Protein AF-A0A316TNG9-F1 (afdb_monomer)

Sequence (71 aa):
MLVQIYTIISLLVFIFLVGSGSSIDGAMLKSFAVFAILIILTRISVLLIDIIREAPENRHDANTKPSAQAQ

Foldseek 3Di:
DLLVVLVVVLVVQLCVCVVVVHDNVVSNVVSVVSSVVSVVVVVVVVVVVVVVVVVPPPPPPPPDDDPPDDD

Radius of gyration: 24.21 Å; Cα contacts (8 Å, |Δi|>4): 21; chains: 1; bounding box: 48×17×73 Å

Organism: NCBI:txid2079485

pLDDT: mean 82.98, std 16.91, range [39.5, 96.31]

Secondary structure (DSSP, 8-state):
-HHHHHHHHHHHHHHHHHHTT--HHHHHHHHHHHHHHHHHHHHHHHHHHHHHHHS---SSSSSS-------

Structure (mmCIF, N/CA/C/O backbone):
data_AF-A0A316TNG9-F1
#
_entry.id   AF-A0A316TNG9-F1
#
loop_
_atom_site.group_PDB
_atom_site.id
_atom_site.type_symbol
_atom_site.label_atom_id
_atom_site.label_alt_id
_atom_site.label_comp_id
_atom_site.label_asym_id
_atom_site.label_entity_id
_atom_site.label_seq_id
_atom_site.pdbx_PDB_ins_code
_atom_site.Cartn_x
_atom_site.Cartn_y
_atom_site.Cartn_z
_atom_site.occupancy
_atom_site.B_iso_or_equiv
_atom_site.auth_seq_id
_atom_site.auth_comp_id
_atom_site.auth_asym_id
_atom_site.auth_atom_id
_atom_site.pdbx_PDB_model_num
ATOM 1 N N . MET A 1 1 ? -10.856 10.655 2.586 1.00 84.50 1 MET A N 1
ATOM 2 C CA . MET A 1 1 ? -9.572 11.089 3.179 1.00 84.50 1 MET A CA 1
ATOM 3 C C . MET A 1 1 ? -8.609 9.923 3.410 1.00 84.50 1 MET A C 1
ATOM 5 O O . MET A 1 1 ? -7.528 9.943 2.849 1.00 84.50 1 MET A O 1
ATOM 9 N N . LEU A 1 2 ? -8.991 8.866 4.140 1.00 85.69 2 LEU A N 1
ATOM 10 C CA . LEU A 1 2 ? -8.098 7.732 4.439 1.00 85.69 2 LEU A CA 1
ATOM 11 C C . LEU A 1 2 ? -7.594 6.977 3.187 1.00 85.69 2 LEU A C 1
ATOM 13 O O . LEU A 1 2 ? -6.399 6.760 3.026 1.00 85.69 2 LEU A O 1
ATOM 17 N N . VAL A 1 3 ? -8.496 6.687 2.241 1.00 86.94 3 VAL A N 1
ATOM 18 C CA . VAL A 1 3 ? -8.141 6.078 0.944 1.00 86.94 3 VAL A CA 1
ATOM 19 C C . VAL A 1 3 ? -7.158 6.951 0.158 1.00 86.94 3 VAL A C 1
ATOM 21 O O . VAL A 1 3 ? -6.201 6.427 -0.398 1.00 86.94 3 VAL A O 1
ATOM 24 N N . GLN A 1 4 ? -7.336 8.281 0.175 1.00 89.94 4 GLN A N 1
ATOM 25 C CA . GLN A 1 4 ? -6.400 9.206 -0.478 1.00 89.94 4 GLN A CA 1
ATOM 26 C C . GLN A 1 4 ? -4.997 9.110 0.129 1.00 89.94 4 GLN A C 1
ATOM 28 O O . GLN A 1 4 ? -4.025 9.127 -0.618 1.00 89.94 4 GLN A O 1
ATOM 33 N N . ILE A 1 5 ? -4.878 8.965 1.453 1.00 92.62 5 ILE A N 1
ATOM 34 C CA . ILE A 1 5 ? -3.578 8.797 2.119 1.00 92.62 5 ILE A CA 1
ATOM 35 C C . ILE A 1 5 ? -2.894 7.514 1.630 1.00 92.62 5 ILE A C 1
ATOM 37 O O . ILE A 1 5 ? -1.726 7.560 1.248 1.00 92.62 5 ILE A O 1
ATOM 41 N N . TYR A 1 6 ? -3.612 6.388 1.554 1.00 92.19 6 TYR A N 1
ATOM 42 C CA . TYR A 1 6 ? -3.043 5.136 1.034 1.00 92.19 6 TYR A CA 1
ATOM 43 C C . TYR A 1 6 ? -2.611 5.255 -0.421 1.00 92.19 6 TYR A C 1
ATOM 45 O O . TYR A 1 6 ? -1.544 4.758 -0.786 1.00 92.19 6 TYR A O 1
ATOM 53 N N . THR A 1 7 ? -3.407 5.936 -1.246 1.00 92.50 7 THR A N 1
ATOM 54 C CA . THR A 1 7 ? -3.063 6.197 -2.644 1.00 92.50 7 THR A CA 1
ATOM 55 C C . THR A 1 7 ? -1.792 7.036 -2.749 1.00 92.50 7 THR A C 1
ATOM 57 O O . THR A 1 7 ? -0.903 6.670 -3.510 1.00 92.50 7 THR A O 1
ATOM 60 N N . ILE A 1 8 ? -1.656 8.105 -1.957 1.00 96.00 8 ILE A N 1
ATOM 61 C CA . ILE A 1 8 ? -0.458 8.961 -1.956 1.00 96.00 8 ILE A CA 1
ATOM 62 C C . ILE A 1 8 ? 0.779 8.168 -1.528 1.00 96.00 8 ILE A C 1
ATOM 64 O O . ILE A 1 8 ? 1.794 8.211 -2.218 1.00 96.00 8 ILE A O 1
ATOM 68 N N . ILE A 1 9 ? 0.699 7.401 -0.436 1.00 94.06 9 ILE A N 1
ATOM 69 C CA . ILE A 1 9 ? 1.823 6.579 0.041 1.00 94.06 9 ILE A CA 1
ATOM 70 C C . ILE A 1 9 ? 2.237 5.562 -1.030 1.00 94.06 9 ILE A C 1
ATOM 72 O O . ILE A 1 9 ? 3.418 5.429 -1.340 1.00 94.06 9 ILE A O 1
ATOM 76 N N . SER A 1 10 ? 1.269 4.885 -1.645 1.00 92.31 10 SER A N 1
ATOM 77 C CA . SER A 1 10 ? 1.540 3.872 -2.675 1.00 92.31 10 SER A CA 1
ATOM 78 C C . SER A 1 10 ? 2.127 4.488 -3.949 1.00 92.31 10 SER A C 1
ATOM 80 O O . SER A 1 10 ? 2.998 3.892 -4.584 1.00 92.31 10 SER A O 1
ATOM 82 N N . LEU A 1 11 ? 1.706 5.708 -4.297 1.00 94.50 11 LEU A N 1
ATOM 83 C CA . LEU A 1 11 ? 2.259 6.473 -5.412 1.00 94.50 11 LEU A CA 1
ATOM 84 C C . LEU A 1 11 ? 3.702 6.915 -5.137 1.00 94.50 11 LEU A C 1
ATOM 86 O O . LEU A 1 11 ? 4.547 6.800 -6.018 1.00 94.50 11 LEU A O 1
ATOM 90 N N . LEU A 1 12 ? 4.012 7.362 -3.917 1.00 96.12 12 LEU A N 1
ATOM 91 C CA . LEU A 1 12 ? 5.385 7.697 -3.530 1.00 96.12 12 LEU A CA 1
ATOM 92 C C . LEU A 1 12 ? 6.305 6.475 -3.618 1.00 96.12 12 LEU A C 1
ATOM 94 O O . LEU A 1 12 ? 7.397 6.578 -4.170 1.00 96.12 12 LEU A O 1
ATOM 98 N N . VAL A 1 13 ? 5.845 5.308 -3.154 1.00 93.19 13 VAL A N 1
ATOM 99 C CA . VAL A 1 13 ? 6.584 4.041 -3.297 1.00 93.19 13 VAL A CA 1
ATOM 100 C C . VAL A 1 13 ? 6.794 3.695 -4.770 1.00 93.19 13 VAL A C 1
ATOM 102 O O . VAL A 1 13 ? 7.886 3.284 -5.152 1.00 93.19 13 VAL A O 1
ATOM 105 N N . PHE A 1 14 ? 5.779 3.903 -5.612 1.00 94.62 14 PHE A N 1
ATOM 106 C CA . P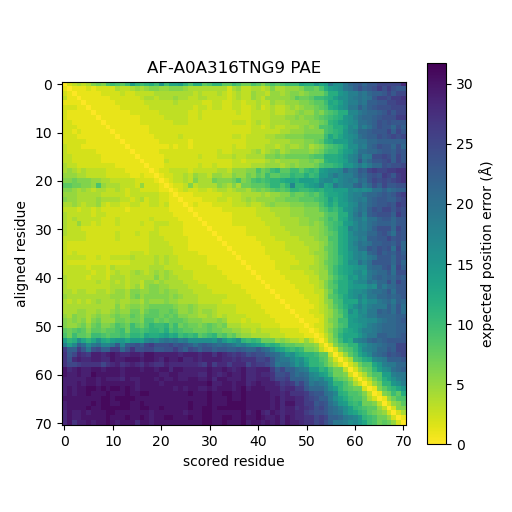HE A 1 14 ? 5.889 3.657 -7.049 1.00 94.62 14 PHE A CA 1
ATOM 107 C C . PHE A 1 14 ? 6.952 4.548 -7.698 1.00 94.62 14 PHE A C 1
ATOM 109 O O . PHE A 1 14 ? 7.860 4.041 -8.353 1.00 94.62 14 PHE A O 1
ATOM 116 N N . ILE A 1 15 ? 6.877 5.861 -7.467 1.00 96.31 15 ILE A N 1
ATOM 117 C CA . ILE A 1 15 ? 7.838 6.835 -7.999 1.00 96.31 15 ILE A CA 1
ATOM 118 C C . ILE A 1 15 ? 9.252 6.504 -7.513 1.00 96.31 15 ILE A C 1
ATOM 120 O O . ILE A 1 15 ? 10.189 6.524 -8.307 1.00 96.31 15 ILE A O 1
ATOM 124 N N . PHE A 1 16 ? 9.410 6.145 -6.238 1.00 95.44 16 PHE A N 1
ATOM 125 C CA . PHE A 1 16 ? 10.699 5.755 -5.674 1.00 95.44 16 PHE A CA 1
ATOM 126 C C . PHE A 1 16 ? 11.267 4.489 -6.330 1.00 95.44 16 PHE A C 1
ATOM 128 O O . PHE A 1 16 ? 12.448 4.449 -6.675 1.00 95.44 16 PHE A O 1
ATOM 135 N N . LEU A 1 17 ? 10.440 3.462 -6.544 1.00 93.38 17 LEU A N 1
ATOM 136 C CA . LEU A 1 17 ? 10.857 2.208 -7.178 1.00 93.38 17 LEU A CA 1
ATOM 137 C C . LEU A 1 17 ? 11.255 2.409 -8.642 1.00 93.38 17 LEU A C 1
ATOM 139 O O . LEU A 1 17 ? 12.297 1.904 -9.059 1.00 93.38 17 LEU A O 1
ATOM 143 N N . VAL A 1 18 ? 10.465 3.169 -9.402 1.00 95.31 18 VAL A N 1
ATOM 144 C CA . VAL A 1 18 ? 10.786 3.505 -10.797 1.00 95.31 18 VAL A CA 1
ATOM 145 C C . VAL A 1 18 ? 12.043 4.377 -10.862 1.00 95.31 18 VAL A C 1
ATOM 147 O O . VAL A 1 18 ? 12.945 4.089 -11.644 1.00 95.31 18 VAL A O 1
ATOM 150 N N . GLY A 1 19 ? 12.160 5.385 -9.991 1.00 94.12 19 GLY A N 1
ATOM 151 C CA . GLY A 1 19 ? 13.346 6.243 -9.888 1.00 94.12 19 GLY A CA 1
ATOM 152 C C . GLY A 1 19 ? 14.620 5.493 -9.480 1.00 94.12 19 GLY A C 1
ATOM 153 O O . GLY A 1 19 ? 15.713 5.890 -9.866 1.00 94.12 19 GLY A O 1
ATOM 154 N N . SER A 1 20 ? 14.481 4.372 -8.767 1.00 94.00 20 SER A N 1
ATOM 155 C CA . SER A 1 20 ? 15.585 3.479 -8.387 1.00 94.00 20 SER A CA 1
ATOM 156 C C . SER A 1 20 ? 15.958 2.464 -9.480 1.00 94.00 20 SER A C 1
ATOM 158 O O . SER A 1 20 ? 16.772 1.575 -9.236 1.00 94.00 20 SER A O 1
ATOM 160 N N . GLY A 1 21 ? 15.356 2.554 -10.672 1.00 91.94 21 GLY A N 1
ATOM 161 C CA . GLY A 1 21 ? 15.636 1.665 -11.804 1.00 91.94 21 GLY A CA 1
ATOM 162 C C . GLY A 1 21 ? 14.910 0.316 -11.756 1.00 91.94 21 GLY A C 1
ATOM 163 O O . GLY A 1 21 ? 15.283 -0.606 -12.480 1.00 91.94 21 GLY A O 1
ATOM 164 N N . SER A 1 22 ? 13.879 0.164 -10.916 1.00 92.44 22 SER A N 1
ATOM 165 C CA . SER A 1 22 ? 13.028 -1.030 -10.944 1.00 92.44 22 SER A CA 1
ATOM 166 C C . SER A 1 22 ? 12.188 -1.065 -12.224 1.00 92.44 22 SER A C 1
ATOM 168 O O . SER A 1 22 ? 11.776 -0.022 -12.733 1.00 92.44 22 SER A O 1
ATOM 170 N N . SER A 1 23 ? 11.898 -2.267 -12.736 1.00 94.62 23 SER A N 1
ATOM 171 C CA . SER A 1 23 ? 10.975 -2.421 -13.862 1.00 94.62 23 SER A CA 1
ATOM 172 C C . SER A 1 23 ? 9.591 -1.882 -13.501 1.00 94.62 23 SER A C 1
ATOM 174 O O . SER A 1 23 ? 9.145 -2.011 -12.360 1.00 94.62 23 SER A O 1
ATOM 176 N N . ILE A 1 24 ? 8.898 -1.298 -14.482 1.00 92.75 24 ILE A N 1
ATOM 177 C CA . ILE A 1 24 ? 7.563 -0.714 -14.283 1.00 92.75 24 ILE A CA 1
ATOM 178 C C . ILE A 1 24 ? 6.596 -1.769 -13.730 1.00 92.75 24 ILE A C 1
ATOM 180 O O . ILE A 1 24 ? 5.908 -1.500 -12.747 1.00 92.75 24 ILE A O 1
ATOM 184 N N . ASP A 1 25 ? 6.619 -2.987 -14.281 1.00 93.88 25 ASP A N 1
ATOM 185 C CA . ASP A 1 25 ? 5.784 -4.100 -13.811 1.00 93.88 25 ASP A CA 1
ATOM 186 C C . ASP A 1 25 ? 6.083 -4.468 -12.349 1.00 93.88 25 ASP A C 1
ATOM 188 O O . ASP A 1 25 ? 5.175 -4.650 -11.535 1.00 93.88 25 ASP A O 1
ATOM 192 N N . GLY A 1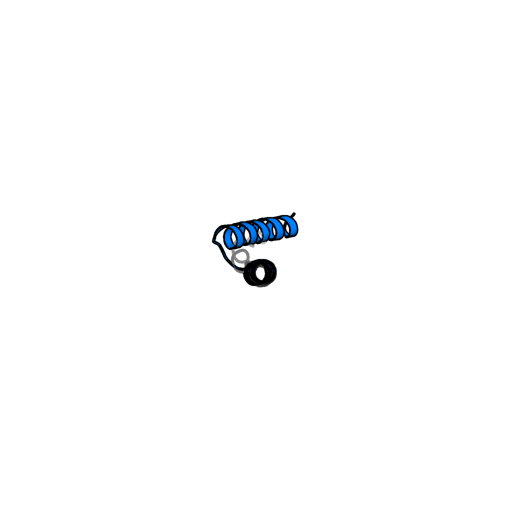 26 ? 7.369 -4.520 -11.983 1.00 90.56 26 GLY A N 1
ATOM 193 C CA . GLY A 1 26 ? 7.801 -4.818 -10.620 1.00 90.56 26 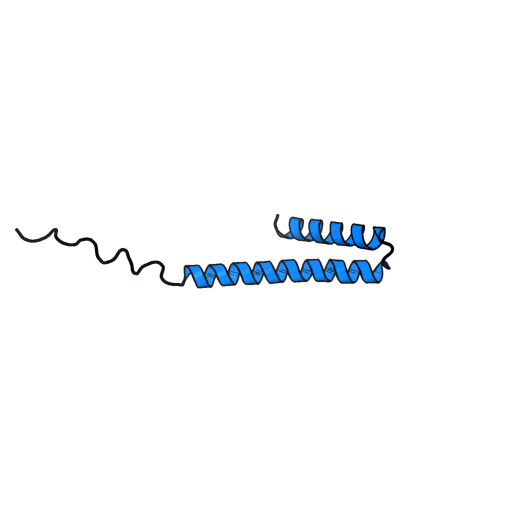GLY A CA 1
ATOM 194 C C . GLY A 1 26 ? 7.441 -3.709 -9.632 1.00 90.56 26 GL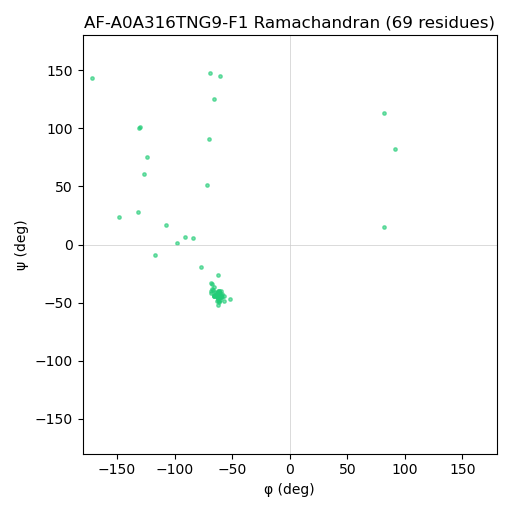Y A C 1
ATOM 195 O O . GLY A 1 26 ? 7.018 -3.992 -8.509 1.00 90.56 26 GLY A O 1
ATOM 196 N N . ALA A 1 27 ? 7.575 -2.449 -10.046 1.00 93.44 27 ALA A N 1
ATOM 197 C CA . ALA A 1 27 ? 7.202 -1.288 -9.251 1.00 93.44 27 ALA A CA 1
ATOM 198 C C . ALA A 1 27 ? 5.686 -1.233 -9.026 1.00 93.44 27 ALA A C 1
ATOM 200 O O . ALA A 1 27 ? 5.241 -1.037 -7.898 1.00 93.44 27 ALA A O 1
ATOM 201 N N . MET A 1 28 ? 4.891 -1.475 -10.069 1.00 93.56 28 MET A N 1
ATOM 202 C CA . MET A 1 28 ? 3.432 -1.477 -9.997 1.00 93.56 28 MET A CA 1
ATOM 203 C C . MET A 1 28 ? 2.921 -2.579 -9.062 1.00 93.56 28 MET A C 1
ATOM 205 O O . MET A 1 28 ? 2.102 -2.302 -8.185 1.00 93.56 28 MET A O 1
ATOM 209 N N . LEU A 1 29 ? 3.467 -3.797 -9.175 1.00 95.62 29 LEU A N 1
ATOM 210 C CA . LEU A 1 29 ? 3.119 -4.915 -8.295 1.00 95.62 29 LEU A CA 1
ATOM 211 C C . LEU A 1 29 ? 3.445 -4.611 -6.827 1.00 95.62 29 LEU A C 1
ATOM 213 O O . LEU A 1 29 ? 2.606 -4.810 -5.949 1.00 95.62 29 LEU A O 1
ATOM 217 N N . LYS A 1 30 ? 4.653 -4.107 -6.548 1.00 92.88 30 LYS A N 1
ATOM 218 C CA . LYS A 1 30 ? 5.088 -3.783 -5.181 1.00 92.88 30 LYS A CA 1
ATOM 219 C C . LYS A 1 30 ? 4.271 -2.646 -4.576 1.00 92.88 30 LYS A C 1
ATOM 221 O O . LYS A 1 30 ? 3.843 -2.753 -3.430 1.00 92.88 30 LYS A O 1
ATOM 226 N N . SER A 1 31 ? 4.004 -1.587 -5.334 1.00 92.44 31 SER A N 1
ATOM 227 C CA . SER A 1 31 ? 3.186 -0.468 -4.862 1.00 92.44 31 SER A CA 1
ATOM 228 C C . SER A 1 31 ? 1.736 -0.870 -4.619 1.00 92.44 31 SER A C 1
ATOM 230 O O . SER A 1 31 ? 1.137 -0.436 -3.637 1.00 92.44 31 SER A O 1
ATOM 232 N N . PHE A 1 32 ? 1.181 -1.749 -5.455 1.00 93.56 32 PHE A N 1
ATOM 233 C CA . PHE A 1 32 ? -0.146 -2.313 -5.226 1.00 93.56 32 PHE A CA 1
ATOM 234 C C . PHE A 1 32 ? -0.182 -3.207 -3.979 1.00 93.56 32 PHE A C 1
ATOM 236 O O . PHE A 1 32 ? -1.127 -3.134 -3.194 1.00 93.56 32 PHE A O 1
ATOM 243 N N . ALA A 1 33 ? 0.866 -3.999 -3.739 1.00 94.25 33 ALA A N 1
ATOM 244 C CA . ALA A 1 33 ? 0.985 -4.791 -2.518 1.00 94.25 33 ALA A CA 1
ATOM 245 C C . ALA A 1 33 ? 1.026 -3.899 -1.266 1.00 94.25 33 ALA A C 1
ATOM 247 O O . ALA A 1 33 ? 0.314 -4.173 -0.301 1.00 94.25 33 ALA A O 1
ATOM 248 N N . VAL A 1 34 ? 1.784 -2.795 -1.293 1.00 94.06 34 VAL A N 1
ATOM 249 C CA . VAL A 1 34 ? 1.801 -1.806 -0.199 1.00 94.06 34 VAL A CA 1
ATOM 250 C C . VAL A 1 34 ? 0.407 -1.225 0.034 1.00 94.06 34 VAL A C 1
ATOM 252 O O . VAL A 1 34 ? -0.049 -1.178 1.176 1.00 94.06 34 VAL A O 1
ATOM 255 N N . PHE A 1 35 ? -0.305 -0.853 -1.031 1.00 93.75 35 PHE A N 1
ATOM 256 C CA . PHE A 1 35 ? -1.680 -0.364 -0.934 1.00 93.75 35 PHE A CA 1
ATOM 257 C C . PHE A 1 35 ? -2.610 -1.377 -0.247 1.00 93.75 35 PHE A C 1
ATOM 259 O O . PHE A 1 35 ? -3.334 -1.028 0.688 1.00 93.75 35 PHE A O 1
ATOM 266 N N . ALA A 1 36 ? -2.561 -2.644 -0.667 1.00 94.56 36 ALA A N 1
ATOM 267 C CA . ALA A 1 36 ? -3.373 -3.711 -0.089 1.00 94.56 36 ALA A CA 1
ATOM 268 C C . ALA A 1 36 ? -3.039 -3.953 1.394 1.00 94.56 36 ALA A C 1
ATOM 270 O O . ALA A 1 36 ? -3.946 -4.070 2.221 1.00 94.56 36 ALA A O 1
ATOM 271 N N . ILE A 1 37 ? -1.751 -3.962 1.749 1.00 95.56 37 ILE A N 1
ATOM 272 C CA . ILE A 1 37 ? -1.281 -4.123 3.132 1.00 95.56 37 ILE A CA 1
ATOM 273 C C . ILE A 1 37 ? -1.815 -2.999 4.027 1.00 95.56 37 ILE A C 1
ATOM 275 O O . ILE A 1 37 ? -2.318 -3.276 5.115 1.00 95.56 37 ILE A O 1
ATOM 279 N N . LEU A 1 38 ? -1.771 -1.745 3.567 1.00 93.50 38 LEU A N 1
ATOM 280 C CA . LEU A 1 38 ? -2.283 -0.592 4.319 1.00 93.50 38 LEU A CA 1
ATOM 281 C C . LEU A 1 38 ? -3.789 -0.700 4.603 1.00 93.50 38 LEU A C 1
ATOM 283 O O . LEU A 1 38 ? -4.239 -0.389 5.711 1.00 93.50 38 LEU A O 1
ATOM 287 N N . ILE A 1 39 ? -4.567 -1.183 3.630 1.00 92.44 39 ILE A N 1
ATOM 288 C CA . ILE A 1 39 ? -6.001 -1.438 3.812 1.00 92.44 39 ILE A CA 1
ATOM 289 C C . ILE A 1 39 ? -6.220 -2.517 4.872 1.00 92.44 39 ILE A C 1
ATOM 291 O O . ILE A 1 39 ? -7.020 -2.319 5.788 1.00 92.44 39 ILE A O 1
ATOM 295 N N . ILE A 1 40 ? -5.508 -3.641 4.771 1.00 94.94 40 ILE A N 1
ATOM 296 C CA . ILE A 1 40 ? -5.650 -4.768 5.701 1.00 94.94 40 ILE A CA 1
ATOM 297 C C . ILE A 1 40 ? -5.302 -4.337 7.126 1.00 94.94 40 ILE A C 1
ATOM 299 O O . ILE A 1 40 ? -6.103 -4.552 8.033 1.00 94.94 40 ILE A O 1
ATOM 303 N N . LEU A 1 41 ? -4.160 -3.671 7.316 1.00 93.62 41 LEU A N 1
ATOM 304 C CA . LEU A 1 41 ? -3.724 -3.139 8.611 1.00 93.62 41 LEU A CA 1
ATOM 305 C C . LEU A 1 41 ? -4.805 -2.288 9.259 1.00 93.62 41 LEU A C 1
ATOM 307 O O . LEU A 1 41 ? -5.147 -2.485 10.416 1.00 93.62 41 LEU A O 1
ATOM 311 N N . THR A 1 42 ? -5.398 -1.391 8.483 1.00 93.31 42 THR A N 1
ATOM 312 C CA . THR A 1 42 ? -6.432 -0.489 8.984 1.00 93.31 42 THR A CA 1
ATOM 313 C C . THR A 1 42 ? -7.685 -1.245 9.406 1.00 93.31 42 THR A C 1
ATOM 315 O O . THR A 1 42 ? -8.267 -0.942 10.445 1.00 93.31 42 THR A O 1
ATOM 318 N N . ARG A 1 43 ? -8.101 -2.257 8.635 1.00 92.00 43 ARG A N 1
ATOM 319 C CA . ARG A 1 43 ? -9.247 -3.103 8.998 1.00 92.00 43 ARG A CA 1
ATOM 320 C C . ARG A 1 43 ? -8.975 -3.883 10.281 1.00 92.00 43 ARG A C 1
ATOM 322 O O . ARG A 1 43 ? -9.848 -3.924 11.142 1.00 92.00 43 ARG A O 1
ATOM 329 N N . ILE A 1 44 ? -7.767 -4.424 10.431 1.00 95.00 44 ILE A N 1
ATOM 330 C CA . ILE A 1 44 ? -7.327 -5.102 11.656 1.00 95.00 44 ILE A CA 1
ATOM 331 C C . ILE A 1 44 ? -7.318 -4.127 12.838 1.00 95.00 44 ILE A C 1
ATOM 333 O O . ILE A 1 44 ? -7.826 -4.474 13.896 1.00 95.00 44 ILE A O 1
ATOM 337 N N . SER A 1 45 ? -6.800 -2.906 12.674 1.00 92.81 45 SER A N 1
ATOM 338 C CA . SER A 1 45 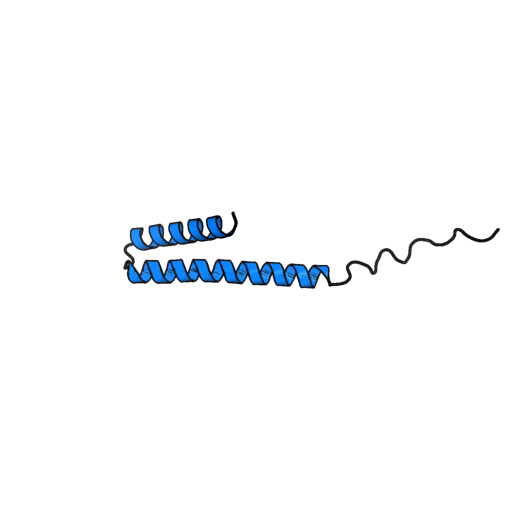? -6.771 -1.902 13.746 1.00 92.81 45 SER A CA 1
ATOM 339 C C . SER A 1 45 ? -8.167 -1.522 14.226 1.00 92.81 45 SER A C 1
ATOM 341 O O . SER A 1 45 ? -8.386 -1.444 15.430 1.00 92.81 45 SER A O 1
ATOM 343 N N . VAL A 1 46 ? -9.118 -1.320 13.309 1.00 91.62 46 VAL A N 1
ATOM 344 C CA . VAL A 1 46 ? -10.514 -1.038 13.680 1.00 91.62 46 VAL A CA 1
ATOM 345 C C . VAL A 1 46 ? -11.114 -2.213 14.449 1.00 91.62 46 VAL A C 1
ATOM 347 O O . VAL A 1 46 ? -11.705 -1.996 15.499 1.00 91.62 46 VAL A O 1
ATOM 350 N N . LEU A 1 47 ? -10.905 -3.444 13.973 1.00 91.94 47 LEU A N 1
ATOM 351 C CA . LEU A 1 47 ? -11.387 -4.654 14.641 1.00 91.94 47 LEU A CA 1
ATOM 352 C C . LEU A 1 47 ? -10.777 -4.825 16.042 1.00 91.94 47 LEU A C 1
ATOM 354 O O . LEU A 1 47 ? -11.485 -5.169 16.981 1.00 91.94 47 LEU A O 1
ATOM 358 N N . LEU A 1 48 ? -9.484 -4.538 16.210 1.00 92.25 48 LEU A N 1
ATOM 359 C CA . LEU A 1 48 ? -8.825 -4.572 17.517 1.00 92.25 48 LEU A CA 1
ATOM 360 C C . LEU A 1 48 ? -9.408 -3.537 18.483 1.00 92.25 48 LEU A C 1
ATOM 362 O O . LEU A 1 48 ? -9.629 -3.854 19.646 1.00 92.25 48 LEU A O 1
ATOM 366 N N . ILE A 1 49 ? -9.645 -2.309 18.014 1.00 90.75 49 ILE A N 1
ATOM 367 C CA . ILE A 1 49 ? -10.237 -1.246 18.837 1.00 90.75 49 ILE A CA 1
ATOM 368 C C . ILE A 1 49 ? -11.643 -1.639 19.286 1.00 90.75 49 ILE A C 1
ATOM 370 O O . ILE A 1 49 ? -11.994 -1.381 20.433 1.00 90.75 49 ILE A O 1
ATOM 374 N N . ASP A 1 50 ? -12.423 -2.261 18.405 1.00 89.75 50 ASP A N 1
ATOM 375 C CA . ASP A 1 50 ? -13.770 -2.735 18.720 1.00 89.75 50 ASP A CA 1
ATOM 376 C C . ASP A 1 50 ? -13.730 -3.782 19.844 1.00 89.75 50 ASP A C 1
ATOM 378 O O . ASP A 1 50 ? -14.361 -3.605 20.881 1.00 89.75 50 ASP A O 1
ATOM 382 N N . ILE A 1 51 ? -12.850 -4.784 19.718 1.00 88.31 51 ILE A N 1
ATOM 383 C CA . ILE A 1 51 ? -12.631 -5.809 20.754 1.00 88.31 51 ILE A CA 1
ATOM 384 C C . ILE A 1 51 ? -12.176 -5.187 22.083 1.00 88.31 51 ILE A C 1
ATOM 386 O O . ILE A 1 51 ? -12.638 -5.593 23.146 1.00 88.31 51 ILE A O 1
ATOM 390 N N . ILE A 1 52 ? -11.257 -4.216 22.051 1.00 86.50 52 ILE A N 1
ATOM 391 C CA . ILE A 1 52 ? -10.754 -3.555 23.266 1.00 86.50 52 ILE A CA 1
ATOM 392 C C . ILE A 1 52 ? -11.851 -2.714 23.925 1.00 86.50 52 ILE A C 1
ATOM 394 O O . ILE A 1 52 ? -11.935 -2.689 25.146 1.00 86.50 52 ILE A O 1
ATOM 398 N N . ARG A 1 53 ? -12.701 -2.041 23.143 1.00 79.88 53 ARG A N 1
ATOM 399 C CA . ARG A 1 53 ? -13.839 -1.269 23.665 1.00 79.88 53 ARG A CA 1
ATOM 400 C C . ARG A 1 53 ? -14.921 -2.151 24.275 1.00 79.88 53 ARG A C 1
ATOM 402 O O . ARG A 1 53 ? -15.582 -1.728 25.217 1.00 79.88 53 ARG A O 1
ATOM 409 N N . GLU A 1 54 ? -15.112 -3.350 23.738 1.00 72.75 54 GLU A N 1
ATOM 410 C CA . GLU A 1 54 ? -16.012 -4.355 24.308 1.00 72.75 54 GLU A CA 1
ATOM 411 C C . GLU A 1 54 ? -15.407 -5.061 25.532 1.00 72.75 54 GLU A C 1
ATOM 413 O O . GLU A 1 54 ? -16.143 -5.626 26.347 1.00 72.75 54 GLU A O 1
ATOM 418 N N . ALA A 1 55 ? -14.081 -5.007 25.713 1.00 63.88 55 ALA A N 1
ATOM 419 C CA . ALA A 1 55 ? -13.451 -5.453 26.945 1.00 63.88 55 ALA A CA 1
ATOM 420 C C . ALA A 1 55 ?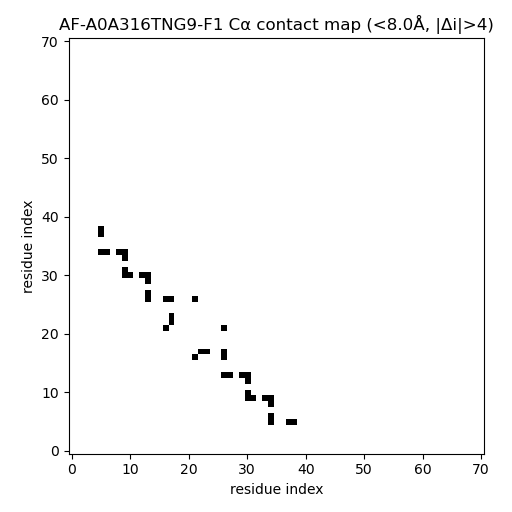 -13.900 -4.522 28.087 1.00 63.88 55 ALA A C 1
ATOM 422 O O . ALA A 1 55 ? -13.761 -3.304 27.984 1.00 63.88 55 ALA A O 1
ATOM 423 N N . PRO A 1 56 ? -14.469 -5.059 29.179 1.00 60.34 56 PRO A N 1
ATOM 424 C CA . PRO A 1 56 ? -15.149 -4.258 30.183 1.00 60.34 56 PRO A CA 1
ATOM 425 C C . PRO A 1 56 ? -14.155 -3.410 30.983 1.00 60.34 56 PRO A C 1
ATOM 427 O O . PRO A 1 56 ? -13.702 -3.798 32.061 1.00 60.34 56 PRO A O 1
ATOM 430 N N . GLU A 1 57 ? -13.899 -2.196 30.509 1.00 57.75 57 GLU A N 1
ATOM 431 C CA . GLU A 1 57 ? -13.363 -1.070 31.276 1.00 57.75 57 GLU A CA 1
ATOM 432 C C . GLU A 1 57 ? -14.451 -0.534 32.233 1.00 57.75 57 GLU A C 1
ATOM 434 O O . GLU A 1 57 ? -14.811 0.631 32.208 1.00 57.75 57 GLU A O 1
ATOM 439 N N . ASN A 1 58 ? -15.084 -1.414 33.021 1.00 53.62 58 ASN A N 1
ATOM 440 C CA . ASN A 1 58 ? -16.239 -1.056 33.862 1.00 53.62 58 ASN A CA 1
ATOM 441 C C . ASN A 1 58 ? -16.338 -1.867 35.166 1.00 53.62 58 ASN A C 1
ATOM 443 O O . ASN A 1 58 ? -17.409 -2.016 35.752 1.00 53.62 58 ASN A O 1
ATOM 447 N N . ARG A 1 59 ? -15.220 -2.411 35.660 1.00 52.66 59 ARG A N 1
ATOM 448 C CA . ARG A 1 59 ? -15.167 -3.081 36.976 1.00 52.66 59 ARG A CA 1
ATOM 449 C C . ARG A 1 59 ? -14.435 -2.293 38.066 1.00 52.66 59 ARG A C 1
ATOM 451 O O . ARG A 1 59 ? -14.104 -2.881 39.093 1.00 52.66 59 ARG A O 1
ATOM 458 N N . HIS A 1 60 ? -14.204 -0.989 37.893 1.00 48.88 60 HIS A N 1
ATOM 459 C CA . HIS A 1 60 ? -13.626 -0.159 38.964 1.00 48.88 60 HIS A CA 1
ATOM 460 C C . HIS A 1 60 ? -14.509 0.975 39.499 1.00 48.88 60 HIS A C 1
ATOM 462 O O . HIS A 1 60 ? -14.223 1.463 40.586 1.00 48.88 60 HIS A O 1
ATOM 468 N N . ASP A 1 61 ? -15.649 1.274 38.867 1.00 50.47 61 ASP A N 1
ATOM 469 C CA . ASP A 1 61 ? -16.560 2.327 39.353 1.00 50.47 61 ASP A CA 1
ATOM 470 C C . ASP A 1 61 ? -17.742 1.804 40.194 1.00 50.47 61 ASP A C 1
ATOM 472 O O . ASP A 1 61 ? -18.561 2.576 40.686 1.00 50.47 61 ASP A O 1
ATOM 476 N N . ALA A 1 62 ? -17.832 0.490 40.426 1.00 49.72 62 ALA A N 1
ATOM 477 C CA . ALA A 1 62 ? -18.949 -0.120 41.158 1.00 49.72 62 ALA A CA 1
ATOM 478 C C . ALA A 1 62 ? -18.735 -0.257 42.684 1.00 49.72 62 ALA A C 1
ATOM 480 O O . ALA A 1 62 ? -19.565 -0.878 43.345 1.00 49.72 62 ALA A O 1
ATOM 481 N N . ASN A 1 63 ? -17.649 0.279 43.266 1.00 52.38 63 ASN A N 1
ATOM 482 C CA . ASN A 1 63 ? -17.362 0.108 44.703 1.00 52.38 63 ASN A CA 1
ATOM 483 C C . ASN A 1 63 ? -16.990 1.386 45.480 1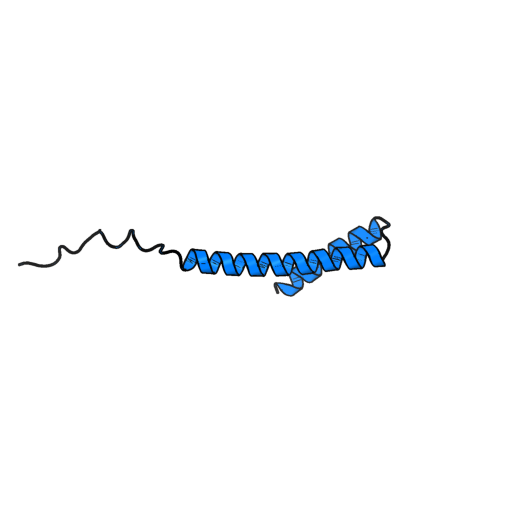.00 52.38 63 ASN A C 1
ATOM 485 O O . ASN A 1 63 ? -16.314 1.319 46.505 1.00 52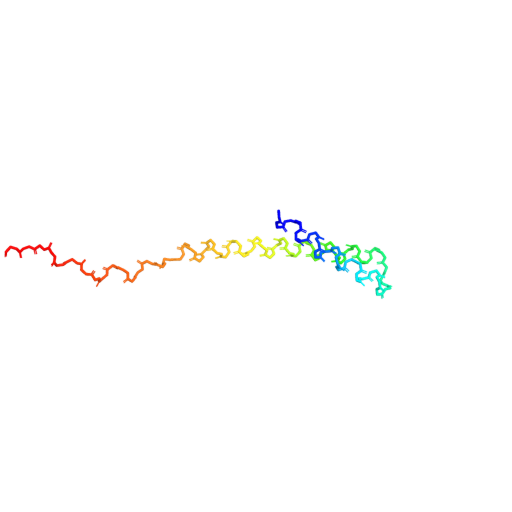.38 63 ASN A O 1
ATOM 489 N N . THR A 1 64 ? -17.462 2.560 45.064 1.00 58.69 64 THR A N 1
ATOM 490 C CA . THR A 1 64 ? -17.446 3.735 45.950 1.00 58.69 64 THR A CA 1
ATOM 491 C C . THR A 1 64 ? -18.814 4.404 45.994 1.00 58.69 64 THR A C 1
ATOM 493 O O . THR A 1 64 ? -19.156 5.191 45.121 1.00 58.69 64 THR A O 1
ATOM 496 N N . LYS A 1 65 ? -19.529 4.107 47.090 1.00 53.66 65 LYS A N 1
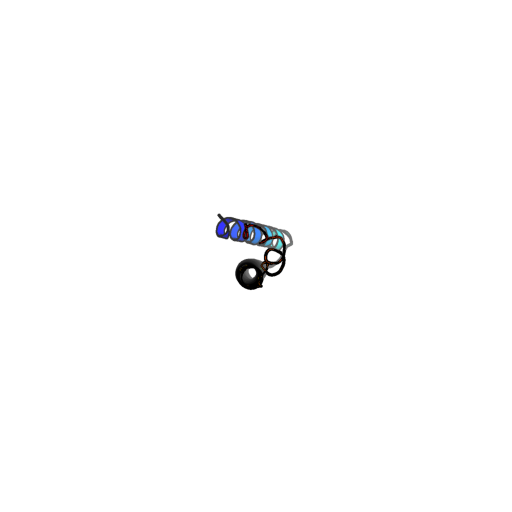ATOM 497 C CA . LYS A 1 65 ? -20.845 4.591 47.559 1.00 53.66 65 LYS A CA 1
ATOM 498 C C . LYS A 1 65 ? -22.082 3.926 46.944 1.00 53.66 65 LYS A C 1
ATOM 500 O O . LYS A 1 65 ? -22.468 4.208 45.817 1.00 53.66 65 LYS A O 1
ATOM 505 N N . PRO A 1 66 ? -22.809 3.191 47.802 1.00 50.97 66 PRO A N 1
ATOM 506 C CA . PRO A 1 66 ? -24.043 3.759 48.332 1.00 50.97 66 PRO A CA 1
ATOM 507 C C . PRO A 1 66 ? -24.117 3.608 49.859 1.00 50.97 66 PRO A C 1
ATOM 509 O O . PRO A 1 66 ? -24.489 2.568 50.389 1.00 50.97 66 PRO A O 1
ATOM 512 N N . SER A 1 67 ? -23.806 4.681 50.582 1.00 61.34 67 SER A N 1
ATOM 513 C CA . SER A 1 67 ? -24.279 4.883 51.958 1.00 61.34 67 SER A CA 1
ATOM 514 C C . SER A 1 67 ? -24.967 6.241 52.046 1.00 61.34 67 SER A C 1
ATOM 516 O O . SER A 1 67 ? -24.549 7.162 52.739 1.00 61.34 67 SER A O 1
ATOM 518 N N . ALA A 1 68 ? -26.023 6.377 51.251 1.00 56.22 68 ALA A N 1
ATOM 519 C CA . ALA A 1 68 ? -27.053 7.380 51.444 1.00 56.22 68 ALA A CA 1
ATOM 520 C C . ALA A 1 68 ? -28.386 6.636 51.542 1.00 56.22 68 ALA A C 1
ATOM 522 O O . ALA A 1 68 ? -29.125 6.582 50.567 1.00 56.22 68 ALA A O 1
ATOM 523 N N . GLN A 1 69 ? -28.637 5.990 52.686 1.00 54.84 69 GLN A N 1
ATOM 524 C CA . GLN A 1 69 ? -29.974 5.626 53.168 1.00 54.84 69 GLN A CA 1
ATOM 525 C C . GLN A 1 69 ? -29.908 5.081 54.607 1.00 54.84 69 GLN A C 1
ATOM 527 O O . GLN A 1 69 ? -28.978 4.348 54.929 1.00 54.84 69 GLN A O 1
ATOM 532 N N . ALA A 1 70 ? -30.937 5.427 55.398 1.00 51.34 70 ALA A N 1
ATOM 533 C CA . ALA A 1 70 ? -31.184 5.211 56.838 1.00 51.34 70 ALA A CA 1
ATOM 534 C C . ALA A 1 70 ? -30.666 6.367 57.724 1.00 51.34 70 ALA A C 1
ATOM 536 O O . ALA A 1 70 ? -29.483 6.428 58.035 1.00 51.34 70 ALA A O 1
ATOM 537 N N . GLN A 1 71 ? -31.450 7.448 57.852 1.00 39.50 71 GLN A N 1
ATOM 538 C CA . GLN A 1 71 ? -32.493 7.672 58.880 1.00 39.50 71 GLN A CA 1
ATOM 539 C C . GLN A 1 71 ? -31.906 8.039 60.241 1.00 39.50 71 GLN A C 1
ATOM 541 O O . GLN A 1 71 ? -31.223 7.185 60.838 1.00 39.50 71 GLN A O 1
#

Solvent-accessible surface area (backbone atoms only — not comparable to full-atom values): 4247 Å² total; per-residue (Å²): 110,71,67,56,51,44,51,51,54,23,47,52,49,27,54,51,33,44,75,70,70,42,55,66,70,60,20,52,53,52,20,50,50,51,37,53,50,54,53,50,53,50,54,51,52,52,52,50,52,52,54,55,69,69,43,78,92,68,81,76,78,84,80,76,80,91,86,86,79,86,135

Mean predicted aligned error: 10.93 Å